Protein AF-A0A9W6KYI8-F1 (afdb_monomer_lite)

Sequence (55 aa):
MSFCPGCGASLEDPASFVQEFWSGADRNFLGWCAACGLLSTVVLPAAIVSHEPEH

pLDDT: mean 93.09, std 5.73, range [76.06, 98.31]

Radius of gyration: 13.62 Å; chains: 1; bounding box: 30×23×38 Å

Structure (mmCIF, N/CA/C/O backbone):
data_AF-A0A9W6KYI8-F1
#
_entry.id   AF-A0A9W6KYI8-F1
#
loop_
_atom_site.group_PDB
_atom_site.id
_atom_site.type_symbol
_atom_site.label_atom_id
_atom_site.label_alt_id
_atom_site.label_comp_id
_atom_site.label_asym_id
_atom_site.label_entity_id
_atom_site.label_seq_id
_atom_site.pdbx_PDB_ins_code
_atom_site.Cartn_x
_atom_site.Cartn_y
_atom_site.Cartn_z
_atom_site.occupancy
_atom_site.B_iso_or_equiv
_atom_site.auth_seq_id
_atom_site.auth_comp_id
_atom_site.auth_asym_id
_atom_site.auth_atom_id
_atom_site.pdbx_PDB_model_num
ATOM 1 N N . MET A 1 1 ? -3.369 4.552 -1.392 1.00 83.50 1 MET A N 1
ATOM 2 C CA . MET A 1 1 ? -4.322 3.424 -1.306 1.00 83.50 1 MET A CA 1
ATOM 3 C C . MET A 1 1 ? -5.248 3.711 -0.133 1.00 83.50 1 MET A C 1
ATOM 5 O O . MET A 1 1 ? -4.755 3.688 0.982 1.00 83.50 1 MET A O 1
ATOM 9 N N . SER A 1 2 ? -6.522 4.046 -0.375 1.00 93.81 2 SER A N 1
ATOM 10 C CA . SER A 1 2 ? -7.457 4.474 0.693 1.00 93.81 2 SER A CA 1
ATOM 11 C C . SER A 1 2 ? -8.533 3.439 1.035 1.00 93.81 2 SER A C 1
ATOM 13 O O . SER A 1 2 ? -9.099 3.493 2.119 1.00 93.81 2 SER A O 1
ATOM 15 N N . PHE A 1 3 ? -8.795 2.470 0.151 1.00 96.75 3 PHE A N 1
ATOM 16 C CA . PHE A 1 3 ? -9.804 1.424 0.355 1.00 96.75 3 PHE A CA 1
ATOM 17 C C . PHE A 1 3 ? -9.229 0.035 0.071 1.00 96.75 3 PHE A C 1
ATOM 19 O O . PHE A 1 3 ? -8.357 -0.124 -0.788 1.00 96.75 3 PHE A O 1
ATOM 26 N N . CYS A 1 4 ? -9.721 -0.972 0.795 1.00 96.88 4 CYS A N 1
ATOM 27 C CA . CYS A 1 4 ? -9.323 -2.364 0.630 1.00 96.88 4 CYS A CA 1
ATOM 28 C C . CYS A 1 4 ? -9.849 -2.931 -0.702 1.00 96.88 4 CYS A C 1
ATOM 30 O O . CYS A 1 4 ? -11.061 -2.906 -0.918 1.00 96.88 4 CYS A O 1
ATOM 32 N N . PRO A 1 5 ? -8.996 -3.522 -1.561 1.00 95.94 5 PRO A N 1
ATOM 33 C CA . PRO A 1 5 ? -9.443 -4.120 -2.821 1.00 95.94 5 PRO A CA 1
ATOM 34 C C . PRO A 1 5 ? -10.280 -5.394 -2.627 1.00 95.94 5 PRO A C 1
ATOM 36 O O . PRO A 1 5 ? -10.980 -5.800 -3.546 1.00 95.94 5 PRO A O 1
ATOM 39 N N . GLY A 1 6 ? -10.216 -6.027 -1.450 1.00 96.56 6 GLY A N 1
ATOM 40 C CA . GLY A 1 6 ? -10.99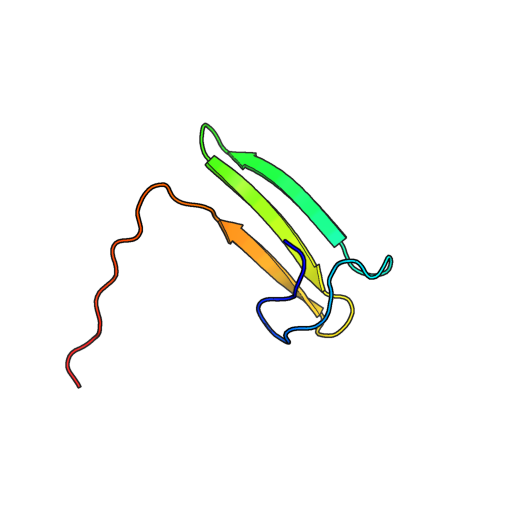6 -7.226 -1.141 1.00 96.56 6 GLY A CA 1
ATOM 41 C C . GLY A 1 6 ? -12.415 -6.933 -0.659 1.00 96.56 6 GLY A C 1
ATOM 42 O O . GLY A 1 6 ? -13.357 -7.565 -1.123 1.00 96.56 6 GLY A O 1
ATOM 43 N N . CYS A 1 7 ? -12.578 -6.000 0.287 1.00 97.50 7 CYS A N 1
ATOM 44 C CA . CYS A 1 7 ? -13.869 -5.756 0.949 1.00 97.50 7 CYS A CA 1
ATOM 45 C C . CYS A 1 7 ? -14.390 -4.314 0.851 1.00 97.50 7 CYS A C 1
ATOM 47 O O . CYS A 1 7 ? -15.472 -4.030 1.355 1.00 97.50 7 CYS A O 1
ATOM 49 N N . GLY A 1 8 ? -13.631 -3.387 0.259 1.00 96.75 8 GLY A N 1
ATOM 50 C CA . GLY A 1 8 ? -14.019 -1.980 0.126 1.00 96.75 8 GLY A CA 1
ATOM 51 C C . GLY A 1 8 ? -13.941 -1.146 1.411 1.00 96.75 8 GLY A C 1
ATOM 52 O O . GLY A 1 8 ? -14.198 0.052 1.357 1.00 96.75 8 GLY A O 1
ATOM 53 N N . ALA A 1 9 ? -13.567 -1.730 2.557 1.00 97.50 9 ALA A N 1
ATOM 54 C CA . ALA A 1 9 ? -13.398 -0.985 3.807 1.00 97.50 9 ALA A CA 1
ATOM 55 C C . ALA A 1 9 ? -12.295 0.082 3.693 1.00 97.50 9 ALA A C 1
ATOM 57 O O . ALA A 1 9 ? -11.318 -0.104 2.962 1.00 97.50 9 ALA A O 1
ATOM 58 N N . SER A 1 10 ? -12.438 1.185 4.437 1.00 96.62 10 SER A N 1
ATOM 59 C CA . SER A 1 10 ? -11.397 2.216 4.521 1.00 96.62 10 SER A CA 1
ATOM 60 C C . SER A 1 10 ? -10.117 1.643 5.136 1.00 96.62 10 SER A C 1
ATOM 62 O O . SER A 1 10 ? -10.169 0.907 6.120 1.00 96.62 10 SER A O 1
ATOM 64 N N . LEU A 1 11 ? -8.972 1.994 4.553 1.00 96.00 11 LEU A N 1
ATOM 65 C CA . LEU A 1 11 ? -7.638 1.676 5.075 1.00 96.00 11 LEU A CA 1
ATOM 66 C C . LEU A 1 11 ? -7.002 2.854 5.822 1.00 96.00 11 LEU A C 1
ATOM 68 O O . LEU A 1 11 ? -5.864 2.749 6.262 1.00 96.00 11 LEU A O 1
ATOM 72 N N . GLU A 1 12 ? -7.735 3.958 5.972 1.00 95.19 12 GLU A N 1
ATOM 73 C CA . GLU A 1 12 ? -7.350 5.076 6.843 1.00 95.19 12 GLU A CA 1
ATOM 74 C C . GLU A 1 12 ? -7.644 4.777 8.324 1.00 95.19 12 GLU A C 1
ATOM 76 O O . GLU A 1 12 ? -7.244 5.539 9.201 1.00 95.19 12 GLU A O 1
ATOM 81 N N . ASP A 1 13 ? -8.328 3.662 8.610 1.00 91.12 13 ASP A N 1
ATOM 82 C CA . ASP A 1 13 ? -8.453 3.114 9.959 1.00 91.12 13 ASP A CA 1
ATOM 83 C C . ASP A 1 13 ? -7.047 2.849 10.542 1.00 91.12 13 ASP A C 1
ATOM 85 O O . ASP A 1 13 ? -6.281 2.109 9.920 1.00 91.12 13 ASP A O 1
ATOM 89 N N . PRO A 1 14 ? -6.699 3.387 11.728 1.00 93.44 14 PRO A N 1
ATOM 90 C CA . PRO A 1 14 ? -5.396 3.173 12.364 1.00 93.44 14 PRO A CA 1
ATOM 91 C C . PRO A 1 14 ? -5.051 1.709 12.666 1.00 93.44 14 PRO A C 1
ATOM 93 O O . PRO A 1 14 ? -3.883 1.395 12.892 1.00 93.44 14 PRO A O 1
ATOM 96 N N . ALA A 1 15 ? -6.049 0.822 12.721 1.00 96.38 15 ALA A N 1
ATOM 97 C CA . ALA A 1 15 ? -5.820 -0.610 12.839 1.00 96.38 15 ALA A CA 1
ATOM 98 C C . ALA A 1 15 ? -5.329 -1.220 11.520 1.00 96.38 15 ALA A C 1
ATOM 100 O O . ALA A 1 15 ? -4.689 -2.260 11.551 1.00 96.38 15 ALA A O 1
ATOM 101 N N . SER A 1 16 ? -5.610 -0.606 10.369 1.00 97.69 16 SER A N 1
ATOM 102 C CA . SER A 1 16 ? -5.087 -1.047 9.074 1.00 97.69 16 SER A CA 1
ATOM 103 C C . SER A 1 16 ? -3.679 -0.502 8.825 1.00 97.69 16 SER A C 1
ATOM 105 O O . SER A 1 16 ? -3.212 0.427 9.479 1.00 97.69 16 SER A O 1
ATOM 107 N N . PHE A 1 17 ? -2.983 -1.093 7.855 1.00 97.31 17 PHE A N 1
ATOM 108 C CA . PHE A 1 17 ? -1.623 -0.699 7.503 1.00 97.31 17 PHE A CA 1
ATOM 109 C C . PHE A 1 17 ? -1.512 -0.445 6.006 1.00 97.31 17 PHE A C 1
ATOM 111 O O . PHE A 1 17 ? -1.958 -1.262 5.200 1.00 97.31 17 PHE A O 1
ATOM 118 N N . VAL A 1 18 ? -0.874 0.666 5.639 1.00 97.00 18 VAL A N 1
ATOM 119 C CA . VAL A 1 18 ? -0.511 0.993 4.259 1.00 97.00 18 VAL A CA 1
ATOM 120 C C . VAL A 1 18 ? 0.909 1.541 4.253 1.00 97.00 18 VAL A C 1
ATOM 122 O O . VAL A 1 18 ? 1.193 2.544 4.905 1.00 97.00 18 VAL A O 1
ATOM 125 N N . GLN A 1 19 ? 1.791 0.908 3.485 1.00 96.50 19 GLN A N 1
ATOM 126 C CA . GLN A 1 19 ? 3.160 1.364 3.274 1.00 96.50 19 GLN A CA 1
ATOM 127 C C . GLN A 1 19 ? 3.452 1.489 1.786 1.00 96.50 19 GLN A C 1
ATOM 129 O O . GLN A 1 19 ? 3.334 0.531 1.021 1.00 96.50 19 GLN A O 1
ATOM 134 N N . GLU A 1 20 ? 3.877 2.680 1.388 1.00 97.00 20 GLU A N 1
ATOM 135 C CA . GLU A 1 20 ? 4.477 2.893 0.080 1.00 97.00 20 GLU A CA 1
ATOM 136 C C . GLU A 1 20 ? 5.900 2.321 0.055 1.00 97.00 20 GLU A C 1
ATOM 138 O O . GLU A 1 20 ? 6.666 2.481 1.009 1.00 97.00 20 GLU A O 1
ATOM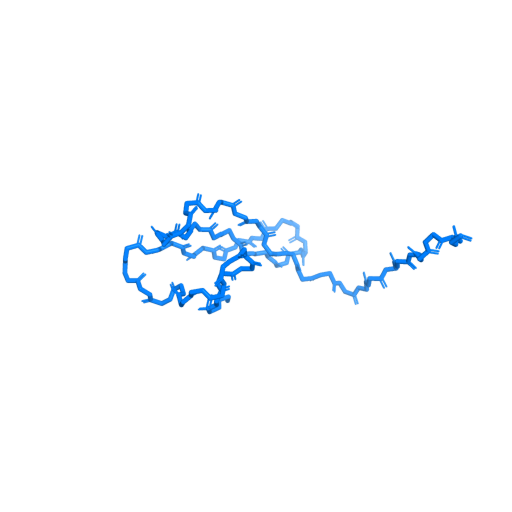 143 N N . PHE A 1 21 ? 6.261 1.657 -1.040 1.00 95.62 21 PHE A N 1
ATOM 144 C CA . PHE A 1 21 ? 7.619 1.183 -1.278 1.00 95.62 21 PHE A CA 1
ATOM 145 C C . PHE A 1 21 ? 7.974 1.226 -2.766 1.00 95.62 21 PHE A C 1
ATOM 147 O O . PHE A 1 21 ? 7.105 1.252 -3.639 1.00 95.62 21 PHE A O 1
ATOM 154 N N . TRP A 1 22 ? 9.275 1.197 -3.046 1.00 95.75 22 TRP A N 1
ATOM 155 C CA . TRP A 1 22 ? 9.814 1.207 -4.401 1.00 95.75 22 TRP A CA 1
ATOM 156 C C . TRP A 1 22 ? 10.529 -0.101 -4.719 1.00 95.75 22 TRP A C 1
ATOM 158 O O . TRP A 1 22 ? 11.261 -0.636 -3.886 1.00 95.75 22 TRP A O 1
ATOM 168 N N . SER A 1 23 ? 10.330 -0.596 -5.939 1.00 93.44 23 SER A N 1
ATOM 169 C CA . SER A 1 23 ? 11.083 -1.713 -6.512 1.00 93.44 23 SER A CA 1
ATOM 170 C C . SER A 1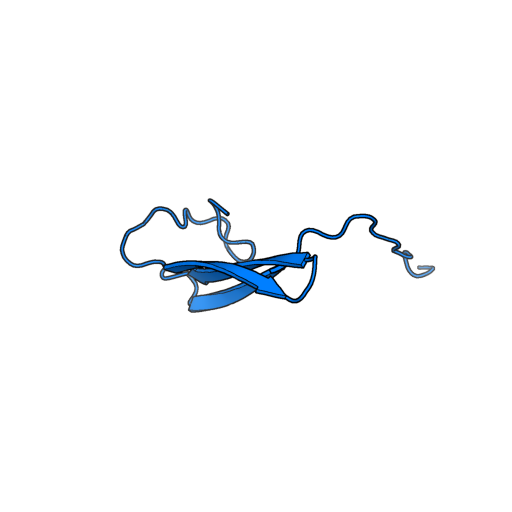 23 ? 11.661 -1.261 -7.848 1.00 93.44 23 SER A C 1
ATOM 172 O O . SER A 1 23 ? 10.957 -1.212 -8.852 1.00 93.44 23 SER A O 1
ATOM 174 N N . GLY A 1 24 ? 12.934 -0.863 -7.862 1.00 93.56 24 GLY A N 1
ATOM 175 C CA . GLY A 1 24 ? 13.518 -0.204 -9.030 1.00 93.56 24 GLY A CA 1
ATOM 176 C C . GLY A 1 24 ? 12.797 1.113 -9.333 1.00 93.56 24 GLY A C 1
ATOM 177 O O . GLY A 1 24 ? 12.774 2.006 -8.490 1.00 93.56 24 GLY A O 1
ATOM 178 N N . ALA A 1 25 ? 12.209 1.222 -10.527 1.00 90.81 25 ALA A N 1
ATOM 179 C CA . ALA A 1 25 ? 11.424 2.384 -10.952 1.00 90.81 25 ALA A CA 1
ATOM 180 C C . ALA A 1 25 ? 9.923 2.275 -10.614 1.00 90.81 25 ALA A C 1
ATOM 182 O O . ALA A 1 25 ? 9.172 3.205 -10.905 1.00 90.81 25 ALA A O 1
ATOM 183 N N . ASP A 1 26 ? 9.480 1.168 -10.009 1.00 91.56 26 ASP A N 1
ATOM 184 C CA . ASP A 1 26 ? 8.062 0.905 -9.764 1.00 91.56 26 ASP A CA 1
ATOM 185 C C . ASP A 1 26 ? 7.624 1.374 -8.375 1.00 91.56 26 ASP A C 1
ATOM 187 O O . ASP A 1 26 ? 8.211 0.980 -7.359 1.00 91.56 26 ASP A O 1
ATOM 191 N N . ARG A 1 27 ? 6.549 2.173 -8.338 1.00 94.19 27 ARG A N 1
ATOM 192 C CA . ARG A 1 27 ? 5.888 2.625 -7.107 1.00 94.19 27 ARG A CA 1
ATOM 193 C C . ARG A 1 27 ? 4.798 1.646 -6.707 1.00 94.19 27 ARG A C 1
ATOM 195 O O . ARG A 1 27 ? 3.842 1.446 -7.459 1.00 94.19 27 ARG A O 1
ATOM 202 N N . ASN A 1 28 ? 4.895 1.104 -5.501 1.00 95.31 28 ASN A N 1
ATOM 203 C CA . ASN A 1 28 ? 3.982 0.084 -5.003 1.00 95.31 28 ASN A CA 1
ATOM 204 C C . ASN A 1 28 ? 3.432 0.453 -3.622 1.00 95.31 28 ASN A C 1
ATOM 206 O O . ASN A 1 28 ? 4.038 1.225 -2.878 1.00 95.31 28 ASN A O 1
ATOM 210 N N . PHE A 1 29 ? 2.293 -0.139 -3.266 1.00 96.88 29 PHE A N 1
ATOM 211 C CA . PHE A 1 29 ? 1.694 -0.012 -1.938 1.00 96.88 29 PHE A CA 1
ATOM 212 C C . PHE A 1 29 ? 1.449 -1.396 -1.350 1.00 96.88 29 PHE A C 1
ATOM 214 O O . PHE A 1 29 ? 0.686 -2.175 -1.917 1.00 96.88 29 PHE A O 1
ATOM 221 N N . LEU A 1 30 ? 2.074 -1.694 -0.213 1.00 97.19 30 LEU A N 1
ATOM 222 C CA . LEU A 1 30 ? 1.758 -2.860 0.605 1.00 97.19 30 LEU A CA 1
ATOM 223 C C . LEU A 1 30 ? 0.655 -2.470 1.588 1.00 97.19 30 LEU A C 1
ATOM 225 O O . LEU A 1 30 ? 0.823 -1.520 2.353 1.00 97.19 30 LEU A O 1
ATOM 229 N N . GLY A 1 31 ? -0.458 -3.195 1.568 1.00 97.38 31 GLY A N 1
ATOM 230 C CA . GLY A 1 31 ? -1.606 -2.939 2.427 1.00 97.38 31 GLY A CA 1
ATOM 231 C C . GLY A 1 31 ? -2.047 -4.178 3.197 1.00 97.38 31 GLY A C 1
ATOM 232 O O . GLY A 1 31 ? -2.150 -5.261 2.618 1.00 97.38 31 GLY A O 1
ATOM 233 N N . TRP A 1 32 ? -2.367 -4.001 4.479 1.00 98.12 32 TRP A N 1
ATOM 234 C CA . TRP A 1 32 ? -3.094 -4.975 5.292 1.00 98.12 32 TRP A CA 1
ATOM 235 C C . TRP A 1 32 ? -4.404 -4.367 5.801 1.00 98.12 32 TRP A C 1
ATOM 237 O O . TRP A 1 32 ? -4.412 -3.260 6.344 1.00 98.12 32 TRP A O 1
ATOM 247 N N . CYS A 1 33 ? -5.510 -5.091 5.618 1.00 98.31 33 CYS A N 1
ATOM 248 C CA . CYS A 1 33 ? -6.839 -4.654 6.030 1.00 98.31 33 CYS A CA 1
ATOM 249 C C . CYS A 1 33 ? -7.261 -5.305 7.349 1.00 98.31 33 CYS A C 1
ATOM 251 O O . CYS A 1 33 ? -7.459 -6.519 7.400 1.00 98.31 33 CYS A O 1
ATOM 253 N N . ALA A 1 34 ? -7.518 -4.497 8.378 1.00 98.00 34 ALA A N 1
ATOM 254 C CA . ALA A 1 34 ? -8.019 -4.997 9.658 1.00 98.00 34 ALA A CA 1
ATOM 255 C C . ALA A 1 34 ? -9.448 -5.572 9.576 1.00 98.00 34 ALA A C 1
ATOM 257 O O . ALA A 1 34 ? -9.809 -6.432 10.375 1.00 98.00 34 ALA A O 1
ATOM 258 N N . ALA A 1 35 ? -10.258 -5.138 8.601 1.00 97.94 35 ALA A N 1
ATOM 259 C CA . ALA A 1 35 ? -11.654 -5.562 8.478 1.00 97.94 35 ALA A CA 1
ATOM 260 C C . ALA A 1 35 ? -11.819 -6.974 7.888 1.00 97.94 35 ALA A C 1
ATOM 262 O O . ALA A 1 35 ? -12.679 -7.728 8.333 1.00 97.94 35 ALA A O 1
ATOM 263 N N . CYS A 1 36 ? -11.026 -7.333 6.873 1.00 97.88 36 CYS A N 1
ATOM 264 C CA . CYS A 1 36 ? -11.133 -8.635 6.198 1.00 97.88 36 CYS A CA 1
ATOM 265 C C . CYS A 1 36 ? -9.858 -9.487 6.271 1.00 97.88 36 CYS A C 1
ATOM 267 O O . CYS A 1 36 ? -9.843 -10.604 5.761 1.00 97.88 36 CYS A O 1
ATOM 269 N N . GLY A 1 37 ? -8.782 -8.970 6.868 1.00 97.81 37 GLY A N 1
ATOM 270 C CA . GLY A 1 37 ? -7.499 -9.659 6.994 1.00 97.81 37 GLY A CA 1
ATOM 271 C C . GLY A 1 37 ? -6.677 -9.730 5.705 1.00 97.81 37 GLY A C 1
ATOM 272 O O . GLY A 1 37 ? -5.593 -10.313 5.723 1.00 97.81 37 GLY A O 1
ATOM 273 N N . LEU A 1 38 ? -7.151 -9.154 4.592 1.00 98.12 38 LEU A N 1
ATOM 274 C CA . LEU A 1 38 ? -6.444 -9.210 3.314 1.00 98.12 38 LEU A CA 1
ATOM 275 C C . LEU A 1 38 ? -5.091 -8.496 3.407 1.00 98.12 38 LEU A C 1
ATOM 277 O O . LEU A 1 38 ? -5.031 -7.300 3.696 1.00 98.12 38 LEU A O 1
ATOM 281 N N . LEU A 1 39 ? -4.029 -9.227 3.075 1.00 97.94 39 LEU A N 1
ATOM 282 C CA . LEU A 1 39 ? -2.716 -8.686 2.747 1.00 97.94 39 LEU A CA 1
ATOM 283 C C . LEU A 1 39 ? -2.602 -8.588 1.222 1.00 97.94 39 LEU A C 1
ATOM 285 O O . LEU A 1 39 ? -2.807 -9.578 0.521 1.00 97.94 39 LEU A O 1
ATOM 289 N N . SER A 1 40 ? -2.297 -7.402 0.703 1.00 96.75 40 SER A N 1
ATOM 290 C CA . SER A 1 40 ? -2.233 -7.164 -0.742 1.00 96.75 40 SER A CA 1
ATOM 291 C C . SER A 1 40 ? -1.150 -6.159 -1.105 1.00 96.75 40 SER A C 1
ATOM 293 O O . SER A 1 40 ? -0.848 -5.255 -0.328 1.00 96.75 40 SER A O 1
ATOM 295 N N . THR A 1 41 ? -0.615 -6.294 -2.315 1.00 96.81 41 THR A N 1
ATOM 296 C CA . THR A 1 41 ? 0.242 -5.283 -2.932 1.00 96.81 41 THR A CA 1
ATOM 297 C C . THR A 1 41 ? -0.505 -4.666 -4.104 1.00 96.81 41 THR A C 1
ATOM 299 O O . THR A 1 41 ? -0.894 -5.375 -5.031 1.00 96.81 41 THR A O 1
ATOM 302 N N . VAL A 1 42 ? -0.695 -3.350 -4.07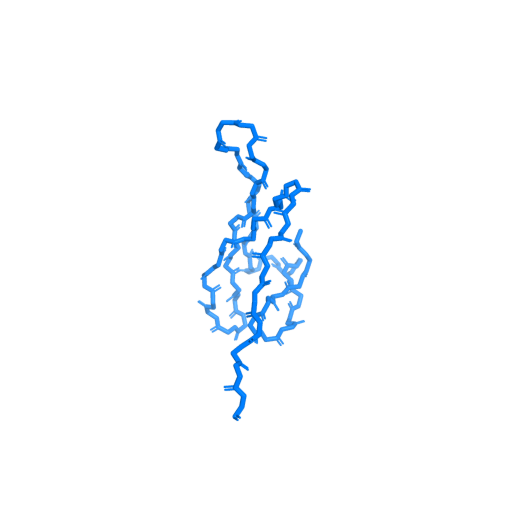7 1.00 93.88 42 VAL A N 1
ATOM 303 C CA . VAL A 1 42 ? -1.205 -2.587 -5.218 1.00 93.88 42 VAL A CA 1
ATOM 304 C C . VAL A 1 42 ? -0.016 -2.072 -6.015 1.00 93.88 42 VAL A C 1
ATOM 306 O O . VAL A 1 42 ? 0.789 -1.283 -5.514 1.00 93.88 42 VAL A O 1
ATOM 309 N N . VAL A 1 43 ? 0.073 -2.530 -7.260 1.00 92.75 43 VAL A N 1
ATOM 310 C CA . VAL A 1 43 ? 1.085 -2.116 -8.234 1.00 92.75 43 VAL A CA 1
ATOM 311 C C . VAL A 1 43 ? 0.501 -1.043 -9.153 1.00 92.75 43 VAL A C 1
ATOM 313 O O . VAL A 1 43 ? -0.663 -1.132 -9.546 1.00 92.75 43 VAL A O 1
ATOM 316 N N . LEU A 1 44 ? 1.289 -0.021 -9.493 1.00 88.12 44 LEU A N 1
ATOM 317 C CA . LEU A 1 44 ? 0.893 1.045 -10.422 1.00 88.12 44 LEU A CA 1
ATOM 318 C C . LEU A 1 44 ? 1.741 0.972 -11.702 1.00 88.12 44 LEU A C 1
ATOM 320 O O . LEU A 1 44 ? 2.686 1.748 -11.849 1.00 88.12 44 LEU A O 1
ATOM 324 N N . PRO A 1 45 ? 1.453 0.029 -12.616 1.00 82.19 45 PRO A N 1
ATOM 325 C CA . PRO A 1 45 ? 2.240 -0.140 -13.829 1.00 82.19 45 PRO A CA 1
ATOM 326 C C . PRO A 1 45 ? 2.017 1.021 -14.805 1.00 82.19 45 PRO A C 1
ATOM 328 O O . PRO A 1 45 ? 0.927 1.588 -14.886 1.00 82.19 45 PRO A O 1
ATOM 331 N N . ALA A 1 46 ? 3.041 1.330 -15.602 1.00 83.31 46 ALA A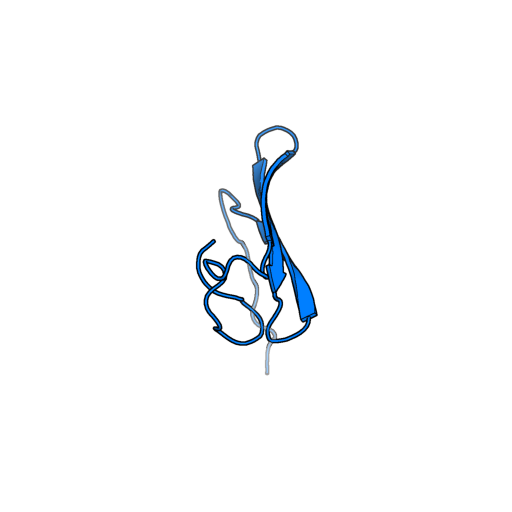 N 1
ATOM 332 C CA . ALA A 1 46 ? 2.950 2.344 -16.654 1.00 83.31 46 ALA A CA 1
ATOM 333 C C . ALA A 1 46 ? 1.968 1.957 -17.778 1.00 83.31 46 ALA A C 1
ATOM 335 O O . ALA A 1 46 ? 1.363 2.827 -18.400 1.00 83.31 46 ALA A O 1
ATOM 336 N N . ALA A 1 47 ? 1.803 0.656 -18.031 1.00 83.94 47 ALA A N 1
ATOM 337 C CA . ALA A 1 47 ? 0.845 0.111 -18.982 1.00 83.94 47 ALA A CA 1
ATOM 338 C C . ALA A 1 47 ? 0.330 -1.247 -18.490 1.00 83.94 47 ALA A C 1
ATOM 340 O O . ALA A 1 47 ? 1.093 -2.043 -17.942 1.00 83.94 47 ALA A O 1
ATOM 341 N N . ILE A 1 48 ? -0.956 -1.516 -18.714 1.00 84.38 48 ILE A N 1
ATOM 342 C CA . ILE A 1 48 ? -1.576 -2.820 -18.465 1.00 84.38 48 ILE A CA 1
ATOM 343 C C . ILE A 1 48 ? -1.983 -3.396 -19.815 1.00 84.38 48 ILE A C 1
ATOM 345 O O . ILE A 1 48 ? -2.728 -2.763 -20.559 1.00 84.38 48 ILE A O 1
ATOM 349 N N . VAL A 1 49 ? -1.499 -4.599 -20.117 1.00 87.81 49 VAL A N 1
ATOM 350 C CA . VAL A 1 49 ? -1.980 -5.408 -21.239 1.00 87.81 49 VAL A CA 1
ATOM 351 C C . VAL A 1 49 ? -2.725 -6.593 -20.641 1.00 87.81 49 VAL A C 1
ATOM 353 O O . VAL A 1 49 ? -2.145 -7.370 -19.885 1.00 87.81 49 VAL A O 1
ATOM 356 N N . SER A 1 50 ? -4.011 -6.712 -20.956 1.00 85.12 50 SER A N 1
ATOM 357 C CA . SER A 1 50 ? -4.864 -7.824 -20.540 1.00 85.12 50 SER A CA 1
ATOM 358 C C . SER A 1 50 ? -5.535 -8.462 -21.756 1.00 85.12 50 SER A C 1
ATOM 360 O O . SER A 1 50 ? -5.626 -7.858 -22.824 1.00 85.12 50 SER A O 1
ATOM 362 N N . HIS A 1 51 ? -5.987 -9.703 -21.593 1.00 86.75 51 HIS A N 1
ATOM 363 C CA . HIS A 1 51 ? -6.785 -10.421 -22.578 1.00 86.75 51 HIS A CA 1
ATOM 364 C C . HIS A 1 51 ? -7.992 -11.033 -21.871 1.00 86.75 51 HIS A C 1
ATOM 366 O O . HIS A 1 51 ? -7.861 -11.536 -20.754 1.00 86.75 51 HIS A O 1
ATOM 372 N N . GLU A 1 52 ? -9.152 -10.965 -22.510 1.00 84.50 52 GLU A N 1
ATOM 373 C CA . GLU A 1 52 ? -10.365 -11.627 -22.044 1.00 84.50 52 GLU A CA 1
ATOM 374 C C . GLU A 1 52 ? -10.450 -13.002 -22.721 1.00 84.50 52 GLU A C 1
ATOM 376 O O . GLU A 1 52 ? -10.305 -13.061 -23.943 1.00 84.50 52 GLU A O 1
ATOM 381 N N . PRO A 1 53 ? -10.619 -14.104 -21.969 1.00 84.06 53 PRO A N 1
ATOM 382 C CA . PRO A 1 53 ? -10.757 -15.421 -22.574 1.00 84.06 53 PRO A CA 1
ATOM 383 C C . PRO A 1 53 ? -11.994 -15.486 -23.479 1.00 84.06 53 PRO A C 1
ATOM 385 O O . PRO A 1 53 ? -13.030 -14.904 -23.160 1.00 84.06 53 PRO A O 1
ATOM 388 N N . GLU A 1 54 ? -11.899 -16.218 -24.593 1.00 78.31 54 GLU A N 1
ATOM 389 C CA . GLU A 1 54 ? -13.080 -16.547 -25.398 1.00 78.31 54 GLU A CA 1
ATOM 390 C C . GLU A 1 54 ? -14.032 -17.425 -24.571 1.00 78.31 54 GLU A C 1
ATOM 392 O O . GLU A 1 54 ? -13.604 -18.403 -23.951 1.00 78.31 54 GLU A O 1
ATOM 397 N N . HIS A 1 55 ? -15.302 -17.015 -24.522 1.00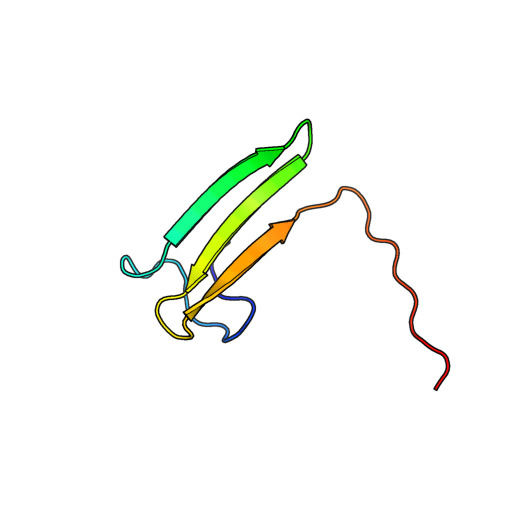 76.06 55 HIS A N 1
ATOM 398 C CA . HIS A 1 55 ? -16.372 -17.643 -23.744 1.00 76.06 55 HIS A CA 1
ATOM 399 C C . HIS A 1 55 ? -16.873 -18.945 -24.374 1.00 76.06 55 HIS A C 1
ATOM 401 O O . HIS A 1 55 ? -17.100 -18.950 -25.607 1.00 76.06 55 HIS A O 1
#

Foldseek 3Di:
DQADPPPRHGQVPPVKDWDWDDDPPWIKIFIADPVPRDTDIDTDDPDDDDDDDDD

Organism: NCBI:txid29401

Secondary structure (DSSP, 8-state):
--B-TTT--BS-STTSEEEEEEETTEEEEEEE-TTT--EEEEE--S-----PPP-